Protein AF-A0A520IIW3-F1 (afdb_monomer_lite)

Radius of gyration: 25.94 Å; chains: 1; bounding box: 40×72×70 Å

Structure (mmCIF, N/CA/C/O backbone):
data_AF-A0A520IIW3-F1
#
_entry.id   AF-A0A520IIW3-F1
#
loop_
_atom_site.group_PDB
_atom_site.id
_atom_site.type_symbol
_atom_site.label_atom_id
_atom_site.label_alt_id
_atom_site.label_comp_id
_atom_site.label_asym_id
_atom_site.label_entity_id
_atom_site.label_seq_id
_atom_site.pdbx_PDB_ins_code
_atom_site.Cartn_x
_atom_site.Cartn_y
_atom_site.Cartn_z
_atom_site.occupancy
_atom_site.B_iso_or_equiv
_atom_site.auth_seq_id
_atom_site.auth_comp_id
_atom_site.auth_asym_id
_atom_site.auth_atom_id
_atom_site.pdbx_PDB_model_num
ATOM 1 N N . MET A 1 1 ? 6.367 -58.263 45.055 1.00 52.59 1 MET A N 1
ATOM 2 C CA . MET A 1 1 ? 5.199 -57.737 44.297 1.00 52.59 1 MET A CA 1
ATOM 3 C C . MET A 1 1 ? 4.654 -56.396 44.807 1.00 52.59 1 MET A C 1
ATOM 5 O O . MET A 1 1 ? 4.199 -55.621 43.978 1.00 52.59 1 MET A O 1
ATOM 9 N N . LYS A 1 2 ? 4.696 -56.079 46.115 1.00 54.97 2 LYS A N 1
ATOM 10 C CA . LYS A 1 2 ? 4.216 -54.780 46.643 1.00 54.97 2 LYS A CA 1
ATOM 11 C C . LYS A 1 2 ? 5.052 -53.578 46.153 1.00 54.97 2 LYS A C 1
ATOM 13 O O . LYS A 1 2 ? 4.482 -52.581 45.740 1.00 54.97 2 LYS A O 1
ATOM 18 N N . PHE A 1 3 ? 6.377 -53.733 46.078 1.00 64.31 3 PHE A N 1
ATOM 19 C CA . PHE A 1 3 ? 7.305 -52.690 45.606 1.00 64.31 3 PHE A CA 1
ATOM 20 C C . PHE A 1 3 ? 7.123 -52.317 44.123 1.00 64.31 3 PHE A C 1
ATOM 22 O O . PHE A 1 3 ? 7.085 -51.141 43.787 1.00 64.31 3 PHE A O 1
ATOM 29 N N . ILE A 1 4 ? 6.931 -53.308 43.242 1.00 73.88 4 ILE A N 1
ATOM 30 C CA . ILE A 1 4 ? 6.694 -53.079 41.802 1.00 73.88 4 ILE A CA 1
ATOM 31 C C . ILE A 1 4 ? 5.363 -52.346 41.578 1.00 73.88 4 ILE A C 1
ATOM 33 O O . ILE A 1 4 ? 5.291 -51.450 40.743 1.00 73.88 4 ILE A O 1
ATOM 37 N N . ARG A 1 5 ? 4.324 -52.668 42.366 1.00 72.44 5 ARG A N 1
ATOM 38 C CA . ARG A 1 5 ? 3.040 -51.949 42.329 1.00 72.44 5 ARG A CA 1
ATOM 39 C C . ARG A 1 5 ? 3.190 -50.491 42.771 1.00 72.44 5 ARG A C 1
ATOM 41 O O . ARG A 1 5 ? 2.634 -49.622 42.114 1.00 72.44 5 ARG A O 1
ATOM 48 N N . SER A 1 6 ? 3.974 -50.215 43.816 1.00 75.81 6 SER A N 1
ATOM 49 C CA . SER A 1 6 ? 4.259 -48.838 44.250 1.00 75.81 6 SER A CA 1
ATOM 50 C C . SER A 1 6 ? 5.051 -48.035 43.212 1.00 75.81 6 SER A C 1
ATOM 52 O O . SER A 1 6 ? 4.755 -46.861 43.017 1.00 75.81 6 SER A O 1
ATOM 54 N N . ILE A 1 7 ? 5.998 -48.658 42.501 1.00 80.44 7 ILE A N 1
ATOM 55 C CA . ILE A 1 7 ? 6.756 -48.007 41.416 1.00 80.44 7 ILE A CA 1
ATOM 56 C C . ILE A 1 7 ? 5.839 -47.671 40.233 1.00 80.44 7 ILE A C 1
ATOM 58 O O . ILE A 1 7 ? 5.887 -46.554 39.722 1.00 80.44 7 ILE A O 1
ATOM 62 N N . LEU A 1 8 ? 4.957 -48.597 39.836 1.00 80.00 8 LEU A N 1
ATOM 63 C CA . LEU A 1 8 ? 3.994 -48.356 38.755 1.00 80.00 8 LEU A CA 1
ATOM 64 C C . LEU A 1 8 ? 3.008 -47.228 39.102 1.00 80.00 8 LEU A C 1
ATOM 66 O O . LEU A 1 8 ? 2.663 -46.417 38.247 1.00 80.00 8 LEU A O 1
ATOM 70 N N . MET A 1 9 ? 2.577 -47.161 40.364 1.00 79.56 9 MET A N 1
ATOM 71 C CA . MET A 1 9 ? 1.649 -46.137 40.849 1.00 79.56 9 MET A CA 1
ATOM 72 C C . MET A 1 9 ? 2.313 -44.753 40.919 1.00 79.56 9 MET A C 1
ATOM 74 O O . MET A 1 9 ? 1.695 -43.763 40.542 1.00 79.5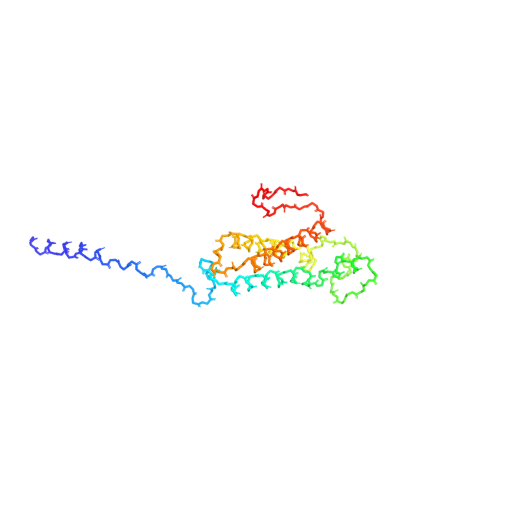6 9 MET A O 1
ATOM 78 N N . MET A 1 10 ? 3.591 -44.688 41.312 1.00 79.56 10 MET A N 1
ATOM 79 C CA . MET A 1 10 ? 4.387 -43.455 41.294 1.00 79.56 10 MET A CA 1
ATOM 80 C C . MET A 1 10 ? 4.627 -42.953 39.860 1.00 79.56 10 MET A C 1
ATOM 82 O O . MET A 1 10 ? 4.463 -41.766 39.588 1.00 79.56 10 MET A O 1
ATOM 86 N N . ALA A 1 11 ? 4.949 -43.854 38.925 1.00 78.44 11 ALA A N 1
ATOM 87 C CA . ALA A 1 11 ? 5.116 -43.518 37.510 1.00 78.44 11 ALA A CA 1
ATOM 88 C C . ALA A 1 11 ? 3.816 -42.986 36.877 1.00 78.44 11 ALA A C 1
ATOM 90 O O . ALA A 1 11 ? 3.853 -42.067 36.061 1.00 78.44 11 ALA A O 1
ATOM 91 N N . LEU A 1 12 ? 2.657 -43.511 37.285 1.00 77.69 12 LEU A N 1
ATOM 92 C CA . LEU A 1 12 ? 1.355 -43.018 36.830 1.00 77.69 12 LEU A CA 1
ATOM 93 C C . LEU A 1 12 ? 1.035 -41.619 37.388 1.00 77.69 12 LEU A C 1
ATOM 95 O O . LEU A 1 12 ? 0.502 -40.782 36.666 1.00 77.69 12 LEU A O 1
ATOM 99 N N . LEU A 1 13 ? 1.416 -41.339 38.638 1.00 76.19 13 LEU A N 1
ATOM 100 C CA . LEU A 1 13 ? 1.236 -40.025 39.271 1.00 76.19 13 LEU A CA 1
ATOM 101 C C . LEU A 1 13 ? 2.136 -38.939 38.654 1.00 76.19 13 LEU A C 1
ATOM 103 O O . LEU A 1 13 ? 1.720 -37.788 38.557 1.00 76.19 13 LEU A O 1
ATOM 107 N N . LEU A 1 14 ? 3.326 -39.303 38.164 1.00 73.69 14 LEU A N 1
ATOM 108 C CA . LEU A 1 14 ? 4.242 -38.391 37.461 1.00 73.69 14 LEU A CA 1
ATOM 109 C C . LEU A 1 14 ? 3.683 -37.881 36.118 1.00 73.69 14 LEU A C 1
ATOM 111 O O . LEU A 1 14 ? 4.026 -36.779 35.700 1.00 73.69 14 LEU A O 1
ATOM 115 N N . ASN A 1 15 ? 2.779 -38.627 35.472 1.00 68.81 15 ASN A N 1
ATOM 116 C CA . ASN A 1 15 ? 2.131 -38.200 34.223 1.00 68.81 15 ASN A CA 1
ATOM 117 C C . ASN A 1 15 ? 1.043 -37.128 34.435 1.00 68.81 15 ASN A C 1
ATOM 119 O O . ASN A 1 15 ? 0.633 -36.476 33.478 1.00 68.81 15 ASN A O 1
ATOM 123 N N . LEU A 1 16 ? 0.580 -36.922 35.673 1.00 68.06 16 LEU A N 1
ATOM 124 C CA . LEU A 1 16 ? -0.440 -35.916 36.003 1.00 68.06 16 LEU A CA 1
ATOM 125 C C . LEU A 1 16 ? 0.158 -34.531 36.302 1.00 68.06 16 LEU A C 1
ATOM 127 O O . LEU A 1 16 ? -0.587 -33.560 36.394 1.00 68.06 16 LEU A O 1
ATOM 131 N N . VAL A 1 17 ? 1.488 -34.423 36.416 1.00 69.25 17 VAL A N 1
ATOM 132 C CA . VAL A 1 17 ? 2.216 -33.159 36.654 1.00 69.25 17 VAL A CA 1
ATOM 133 C C . VAL A 1 17 ? 2.825 -32.615 35.353 1.00 69.25 17 VAL A C 1
ATOM 135 O O . VAL A 1 17 ? 3.802 -31.872 35.369 1.00 69.25 17 VAL A O 1
ATOM 138 N N . ALA A 1 18 ? 2.273 -32.988 34.194 1.00 68.44 18 ALA A N 1
ATOM 139 C CA . ALA A 1 18 ? 2.682 -32.405 32.923 1.00 68.44 18 ALA A CA 1
ATOM 140 C C . ALA A 1 18 ? 2.407 -30.889 32.949 1.00 68.44 18 ALA A C 1
ATOM 142 O O . ALA A 1 18 ? 1.254 -30.456 32.924 1.00 68.44 18 ALA A O 1
ATOM 143 N N . CYS A 1 19 ? 3.474 -30.087 33.045 1.00 68.06 19 CYS A N 1
ATOM 144 C CA . CYS A 1 19 ? 3.417 -28.629 33.006 1.00 68.06 19 CYS A CA 1
ATOM 145 C C . CYS A 1 19 ? 2.665 -28.168 31.753 1.00 68.06 19 CYS A C 1
ATOM 147 O O . CYS A 1 19 ? 3.151 -28.325 30.634 1.00 68.06 19 CYS A O 1
ATOM 149 N N . LYS A 1 20 ? 1.480 -27.586 31.947 1.00 61.72 20 LYS A N 1
ATOM 150 C CA . LYS A 1 20 ? 0.618 -27.106 30.860 1.00 61.72 20 LYS A CA 1
ATOM 151 C C . LYS A 1 20 ? 1.044 -25.737 30.303 1.00 61.72 20 LYS A C 1
ATOM 153 O O . LYS A 1 20 ? 0.637 -25.391 29.202 1.00 61.72 20 LYS A O 1
ATOM 158 N N . ASP A 1 21 ? 1.897 -25.005 31.023 1.00 58.19 21 ASP A N 1
ATOM 159 C CA . ASP A 1 21 ? 2.115 -23.563 30.808 1.00 58.19 21 ASP A CA 1
ATOM 160 C C . ASP A 1 21 ? 3.414 -23.178 30.074 1.00 58.19 21 ASP A C 1
ATOM 162 O O . ASP A 1 21 ? 3.771 -22.007 30.042 1.00 58.19 21 ASP A O 1
ATOM 166 N N . SER A 1 22 ? 4.139 -24.115 29.451 1.00 59.00 22 SER A N 1
ATOM 167 C CA . SER A 1 22 ? 5.465 -23.804 28.872 1.00 59.00 22 SER A CA 1
ATOM 168 C C . SER A 1 22 ? 5.540 -23.768 27.341 1.00 59.00 22 SER A C 1
ATOM 170 O O . SER A 1 22 ? 6.629 -23.556 26.809 1.00 59.00 22 SER A O 1
ATOM 172 N N . LEU A 1 23 ? 4.441 -23.990 26.610 1.00 61.34 23 LEU A N 1
ATOM 173 C CA . LEU A 1 23 ? 4.500 -24.068 25.139 1.00 61.34 23 LEU A CA 1
ATOM 174 C C . LEU A 1 23 ? 4.081 -22.779 24.417 1.00 61.34 23 LEU A C 1
ATOM 176 O O . LEU A 1 23 ? 4.319 -22.648 23.218 1.00 61.34 23 LEU A O 1
ATOM 180 N N . THR A 1 24 ? 3.509 -21.809 25.130 1.00 64.38 24 THR A N 1
ATOM 181 C CA . THR A 1 24 ? 3.105 -20.524 24.548 1.00 64.38 24 THR A CA 1
ATOM 182 C C . THR A 1 24 ? 4.139 -19.463 24.903 1.00 64.38 24 THR A C 1
ATOM 184 O O . THR A 1 24 ? 3.969 -18.703 25.852 1.00 64.38 24 THR A O 1
ATOM 187 N N . ILE A 1 25 ? 5.242 -19.424 24.153 1.00 68.38 25 ILE A N 1
ATOM 188 C CA . ILE A 1 25 ? 6.204 -18.322 24.251 1.00 68.38 25 ILE A CA 1
ATOM 189 C C . ILE A 1 25 ? 5.575 -17.118 23.550 1.00 68.38 25 ILE A C 1
ATOM 191 O O . ILE A 1 25 ? 5.480 -17.091 22.322 1.00 68.38 25 ILE A O 1
ATOM 195 N N . GLN A 1 26 ? 5.119 -16.137 24.328 1.00 65.94 26 GLN A N 1
ATOM 196 C CA . GLN A 1 26 ? 4.757 -14.838 23.773 1.00 65.94 26 GLN A CA 1
ATOM 197 C C . GLN A 1 26 ? 6.051 -14.132 23.345 1.00 65.94 26 GLN A C 1
ATOM 199 O O . GLN A 1 26 ? 6.989 -14.063 24.137 1.00 65.94 26 GLN A O 1
ATOM 204 N N . PRO A 1 27 ? 6.165 -13.663 22.096 1.00 65.00 27 PRO A N 1
ATOM 205 C CA . PRO A 1 27 ? 7.371 -12.987 21.646 1.00 65.00 27 PRO A CA 1
ATOM 206 C C . PRO A 1 27 ? 7.508 -11.627 22.340 1.00 65.00 27 PRO A C 1
ATOM 208 O O . PRO A 1 27 ? 6.707 -10.730 22.097 1.00 65.00 27 PRO A O 1
ATOM 211 N N . ASP A 1 28 ? 8.568 -11.447 23.131 1.00 63.56 28 ASP A N 1
ATOM 212 C CA . ASP A 1 28 ? 8.803 -10.216 23.910 1.00 63.56 28 ASP A CA 1
ATOM 213 C C . ASP A 1 28 ? 8.923 -8.945 23.043 1.00 63.56 28 ASP A C 1
ATOM 215 O O . ASP A 1 28 ? 8.657 -7.840 23.505 1.00 63.56 28 ASP A O 1
ATOM 219 N N . ASN A 1 29 ? 9.301 -9.102 21.768 1.00 64.69 29 ASN A N 1
ATOM 220 C CA . ASN A 1 29 ? 9.628 -8.004 20.851 1.00 64.69 29 ASN A CA 1
ATOM 221 C C . ASN A 1 29 ? 8.754 -7.963 19.585 1.00 64.69 29 ASN A C 1
ATOM 223 O O . ASN A 1 29 ? 9.184 -7.431 18.559 1.00 64.69 29 ASN A O 1
ATOM 227 N N . ARG A 1 30 ? 7.554 -8.557 19.594 1.00 62.28 30 ARG A N 1
ATOM 228 C CA . ARG A 1 30 ? 6.638 -8.481 18.442 1.00 62.28 30 ARG A CA 1
ATOM 229 C C . ARG A 1 30 ? 5.234 -8.113 18.886 1.00 62.28 30 ARG A C 1
ATOM 231 O O . ARG A 1 30 ? 4.736 -8.620 19.883 1.00 62.28 30 ARG A O 1
ATOM 238 N N . THR A 1 31 ? 4.582 -7.260 18.107 1.00 66.25 31 THR A N 1
ATOM 239 C CA . THR A 1 31 ? 3.151 -7.014 18.254 1.00 66.25 31 THR A CA 1
ATOM 240 C C . THR A 1 31 ? 2.393 -8.276 17.856 1.00 66.25 31 THR A C 1
ATOM 242 O O . THR A 1 31 ? 2.533 -8.788 16.745 1.00 66.25 31 THR A O 1
ATOM 245 N N . VAL A 1 32 ? 1.610 -8.811 18.788 1.00 73.50 32 VAL A N 1
ATOM 246 C CA . VAL A 1 32 ? 0.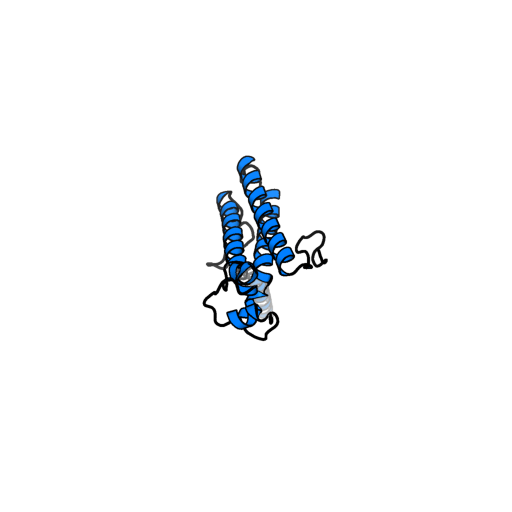666 -9.894 18.509 1.00 73.50 32 VAL A CA 1
ATOM 247 C C . VAL A 1 32 ? -0.609 -9.243 17.990 1.00 73.50 32 VAL A C 1
ATOM 249 O O . VAL A 1 32 ? -1.077 -8.279 18.585 1.00 73.50 32 VAL A O 1
ATOM 252 N N . ALA A 1 33 ? -1.143 -9.721 16.864 1.00 72.56 33 ALA A N 1
ATOM 253 C CA . ALA A 1 33 ? -2.336 -9.127 16.254 1.00 72.56 33 ALA A CA 1
ATOM 254 C C . ALA A 1 33 ? -3.561 -9.213 17.180 1.00 72.56 33 ALA A C 1
ATOM 256 O O . ALA A 1 33 ? -4.403 -8.314 17.203 1.00 72.56 33 ALA A O 1
ATOM 257 N N . ASP A 1 34 ? -3.639 -10.290 17.958 1.00 78.12 34 ASP A N 1
ATOM 258 C CA . ASP A 1 34 ? -4.765 -10.563 18.834 1.00 78.12 34 ASP A CA 1
ATOM 259 C C . ASP A 1 34 ? -4.783 -9.588 20.018 1.00 78.12 34 ASP A C 1
ATOM 261 O O . ASP A 1 34 ? -3.800 -9.439 20.743 1.00 78.12 34 ASP A O 1
ATOM 265 N N . GLY A 1 35 ? -5.896 -8.872 20.179 1.00 81.38 35 GLY A N 1
ATOM 266 C CA . GLY A 1 35 ? -6.052 -7.850 21.217 1.00 81.38 35 GLY A CA 1
ATOM 267 C C . GLY A 1 35 ? -5.222 -6.573 21.021 1.00 81.38 35 GLY A C 1
ATOM 268 O O . GLY A 1 35 ? -5.231 -5.723 21.908 1.00 81.38 35 GLY A O 1
ATOM 269 N N . TYR A 1 36 ? -4.529 -6.390 19.887 1.00 88.25 36 TYR A N 1
ATOM 270 C CA . TYR A 1 36 ? -3.714 -5.189 19.669 1.00 88.25 36 TYR A CA 1
ATOM 271 C C . TYR A 1 36 ? -4.558 -3.910 19.654 1.00 88.25 36 TYR A C 1
ATOM 273 O O . TYR A 1 36 ? -4.222 -2.951 20.339 1.00 88.25 36 TYR A O 1
ATOM 281 N N . TYR A 1 37 ? -5.664 -3.889 18.908 1.00 92.62 37 TYR A N 1
ATOM 282 C CA . TYR A 1 37 ? -6.507 -2.704 18.711 1.00 92.62 37 TYR A CA 1
ATOM 283 C C . TYR A 1 37 ? -7.512 -2.480 19.854 1.00 92.62 37 TYR A C 1
ATOM 285 O O . TYR A 1 37 ? -8.724 -2.488 19.657 1.00 92.62 37 TYR A O 1
ATOM 293 N N . ASP A 1 38 ? -6.999 -2.283 21.066 1.00 92.75 38 ASP A N 1
ATOM 294 C CA . ASP A 1 38 ? -7.790 -2.101 22.295 1.00 92.75 38 ASP A CA 1
ATOM 295 C C . ASP A 1 38 ? -8.102 -0.632 22.646 1.00 92.75 38 ASP A C 1
ATOM 297 O O . ASP A 1 38 ? -8.801 -0.351 23.619 1.00 92.75 38 ASP A O 1
ATOM 301 N N . SER A 1 39 ? -7.582 0.320 21.871 1.00 95.62 39 SER A N 1
ATOM 302 C CA . SER A 1 39 ? -7.690 1.755 22.138 1.00 95.62 39 SER A CA 1
ATOM 303 C C . SER A 1 39 ? -7.692 2.566 20.843 1.00 95.62 39 SER A C 1
ATOM 305 O O . SER A 1 39 ? -7.091 2.166 19.843 1.00 95.62 39 SER A O 1
ATOM 307 N N . ALA A 1 40 ? -8.324 3.746 20.869 1.00 96.62 40 ALA A N 1
ATOM 308 C CA . ALA A 1 40 ? -8.350 4.657 19.721 1.00 96.62 40 ALA A CA 1
ATOM 309 C C . ALA A 1 40 ? -6.942 4.988 19.202 1.00 96.62 40 ALA A C 1
ATOM 311 O O . ALA A 1 40 ? -6.724 5.001 17.996 1.00 96.62 40 ALA A O 1
ATOM 312 N N . GLN A 1 41 ? -5.981 5.191 20.108 1.00 96.75 41 GLN A N 1
ATOM 313 C CA . GLN A 1 41 ? -4.599 5.518 19.758 1.00 96.75 41 GLN A CA 1
ATOM 314 C C . GLN A 1 41 ? -3.910 4.389 18.977 1.00 96.75 41 GLN A C 1
ATOM 316 O O . GLN A 1 41 ? -3.171 4.655 18.036 1.00 96.75 41 GLN A O 1
ATOM 321 N N . LYS A 1 42 ? -4.150 3.120 19.328 1.00 95.62 42 LYS A N 1
ATOM 322 C CA . LYS A 1 42 ? -3.570 1.988 18.585 1.00 95.62 42 LYS A CA 1
ATOM 323 C C . LYS A 1 42 ? -4.231 1.790 17.220 1.00 95.62 42 LYS A C 1
ATOM 325 O O . LYS A 1 42 ? -3.571 1.375 16.272 1.00 95.62 42 LYS A O 1
ATOM 330 N N . ILE A 1 43 ? -5.516 2.124 17.095 1.00 96.62 43 ILE A N 1
ATOM 331 C CA . ILE A 1 43 ? -6.204 2.156 15.795 1.00 96.62 43 ILE A CA 1
ATOM 332 C C . ILE A 1 43 ? -5.615 3.267 14.917 1.00 96.62 43 ILE A C 1
ATOM 334 O O . ILE A 1 43 ? -5.257 3.008 13.770 1.00 96.62 43 ILE A O 1
ATOM 338 N N . GLU A 1 44 ? -5.417 4.463 15.473 1.00 97.56 44 GLU A N 1
ATOM 339 C CA . GLU A 1 44 ? -4.741 5.580 14.802 1.00 97.56 44 GLU A CA 1
ATOM 340 C C . GLU A 1 44 ? -3.316 5.207 14.358 1.00 97.56 44 GLU A C 1
ATOM 342 O O . GLU A 1 44 ? -2.930 5.481 13.224 1.00 97.56 44 GLU A O 1
ATOM 347 N N . GLN A 1 45 ? -2.547 4.500 15.194 1.00 96.88 45 GLN A N 1
ATOM 348 C CA . GLN A 1 45 ? -1.231 3.974 14.809 1.00 96.88 45 GLN A CA 1
ATOM 349 C C . GLN A 1 45 ? -1.300 3.039 13.597 1.00 96.88 45 GLN A C 1
ATOM 351 O O . GLN A 1 45 ? -0.416 3.089 12.742 1.00 96.88 45 GLN A O 1
ATOM 356 N N . GLY A 1 46 ? -2.352 2.225 13.485 1.00 95.94 46 GLY A N 1
ATOM 357 C CA . GLY A 1 46 ? -2.586 1.409 12.297 1.00 95.94 46 GLY A CA 1
ATOM 358 C C . GLY A 1 46 ? -2.844 2.259 11.048 1.00 95.94 46 GLY A C 1
ATOM 359 O O . GLY A 1 46 ? -2.258 1.991 10.001 1.00 95.94 46 GLY A O 1
ATOM 360 N N . VAL A 1 47 ? -3.638 3.331 11.161 1.00 98.00 47 VAL A N 1
ATOM 361 C CA . VAL A 1 47 ? -3.861 4.286 10.056 1.00 98.00 47 VAL A CA 1
ATOM 362 C C . VAL A 1 47 ? -2.552 4.960 9.632 1.00 98.00 47 VAL A C 1
ATOM 364 O O . VAL A 1 47 ? -2.260 5.072 8.438 1.00 98.00 47 VAL A O 1
ATOM 367 N N . ILE A 1 48 ? -1.720 5.368 10.594 1.00 98.25 48 ILE A N 1
ATOM 368 C CA . ILE A 1 48 ? -0.381 5.913 10.327 1.00 98.25 48 ILE A CA 1
ATOM 369 C C . ILE A 1 48 ? 0.490 4.871 9.610 1.00 98.25 48 ILE A C 1
ATOM 371 O O . ILE A 1 48 ? 1.168 5.213 8.641 1.00 98.25 48 ILE A O 1
ATOM 375 N N . GLY A 1 49 ? 0.440 3.606 10.036 1.00 97.38 49 GLY A N 1
ATOM 376 C CA . GLY A 1 49 ? 1.116 2.487 9.374 1.00 97.38 49 GLY A CA 1
ATOM 377 C C . GLY A 1 49 ? 0.728 2.360 7.900 1.00 97.38 49 GLY A C 1
ATOM 378 O O . GLY A 1 49 ? 1.603 2.375 7.035 1.00 97.38 49 GLY A O 1
ATOM 379 N N . GLY A 1 50 ? -0.572 2.384 7.596 1.00 98.06 50 GLY A N 1
ATOM 380 C CA . GLY A 1 50 ? -1.062 2.351 6.214 1.00 98.06 50 GLY A CA 1
ATOM 381 C C . GLY A 1 50 ? -0.573 3.534 5.363 1.00 98.06 50 GLY A C 1
ATOM 382 O O . GLY A 1 50 ? -0.223 3.364 4.195 1.00 98.06 50 GLY A O 1
ATOM 383 N N . ASN A 1 51 ? -0.456 4.732 5.946 1.00 98.25 51 ASN A N 1
ATOM 384 C CA . ASN A 1 51 ? 0.137 5.892 5.267 1.00 98.25 51 ASN A CA 1
ATOM 385 C C . ASN A 1 51 ? 1.644 5.726 5.011 1.00 98.25 51 ASN A C 1
ATOM 387 O O . ASN A 1 51 ? 2.155 6.147 3.969 1.00 98.25 51 ASN A O 1
ATOM 391 N N . VAL A 1 52 ? 2.375 5.122 5.952 1.00 98.31 52 VAL A N 1
ATOM 392 C CA . VAL A 1 52 ? 3.798 4.794 5.774 1.00 98.31 52 VAL A CA 1
ATOM 393 C C . VAL A 1 52 ? 3.977 3.801 4.629 1.00 98.31 52 VAL A C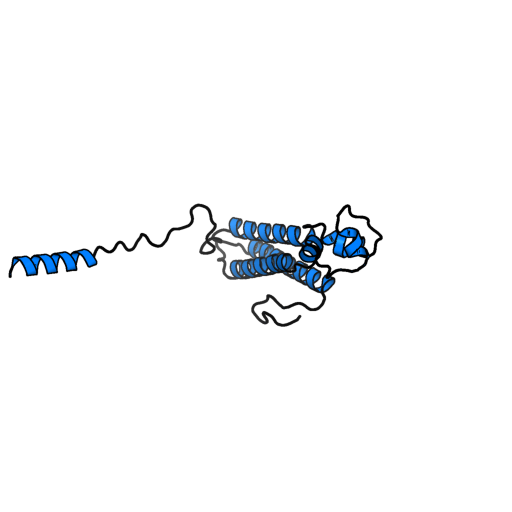 1
ATOM 395 O O . VAL A 1 52 ? 4.870 3.997 3.800 1.00 98.31 52 VAL A O 1
ATOM 398 N N . ASP A 1 53 ? 3.106 2.801 4.536 1.00 98.12 53 ASP A N 1
ATOM 399 C CA . ASP A 1 53 ? 3.125 1.833 3.445 1.00 98.12 53 ASP A CA 1
ATOM 400 C C . ASP A 1 53 ? 2.742 2.449 2.102 1.00 98.12 53 ASP A C 1
ATOM 402 O O . ASP A 1 53 ? 3.402 2.175 1.100 1.00 98.12 53 ASP A O 1
ATOM 406 N N . LEU A 1 54 ? 1.786 3.381 2.072 1.00 98.12 54 LEU A N 1
ATOM 407 C CA . LEU A 1 54 ? 1.482 4.120 0.847 1.00 98.12 54 LEU A CA 1
ATOM 408 C C . LEU A 1 54 ? 2.682 4.954 0.390 1.00 98.12 54 LEU A C 1
ATOM 410 O O . LEU A 1 54 ? 3.035 4.954 -0.792 1.00 98.12 54 LEU A O 1
ATOM 414 N N . ARG A 1 55 ? 3.361 5.625 1.325 1.00 97.56 55 ARG A N 1
ATOM 415 C CA . ARG A 1 55 ? 4.594 6.359 1.020 1.00 97.56 55 ARG A CA 1
ATOM 416 C C . ARG A 1 55 ? 5.670 5.426 0.465 1.00 97.56 55 ARG A C 1
ATOM 418 O O . ARG A 1 55 ? 6.347 5.799 -0.490 1.00 97.56 55 ARG A O 1
ATOM 425 N N . ARG A 1 56 ? 5.831 4.230 1.040 1.00 96.69 56 ARG A N 1
ATOM 426 C CA . ARG A 1 56 ? 6.759 3.201 0.548 1.00 96.69 56 ARG A CA 1
ATOM 427 C C . ARG A 1 56 ? 6.400 2.784 -0.880 1.00 96.69 56 ARG A C 1
ATOM 429 O O . ARG A 1 56 ? 7.261 2.861 -1.748 1.00 96.69 56 ARG A O 1
ATOM 436 N N . ALA A 1 57 ? 5.139 2.451 -1.148 1.00 96.38 57 ALA A N 1
ATOM 437 C CA . ALA A 1 57 ? 4.674 2.048 -2.476 1.00 96.38 57 ALA A CA 1
ATOM 438 C C . ALA A 1 57 ? 4.918 3.115 -3.556 1.00 96.38 57 ALA A C 1
ATOM 440 O O . ALA A 1 57 ? 5.288 2.790 -4.683 1.00 96.38 57 ALA A O 1
ATOM 441 N N . LEU A 1 58 ? 4.757 4.394 -3.207 1.00 95.50 58 LEU A N 1
ATOM 442 C CA . LEU A 1 58 ? 4.940 5.500 -4.146 1.00 95.50 58 LEU A CA 1
ATOM 443 C C . LEU A 1 58 ? 6.402 5.918 -4.322 1.00 95.50 58 LEU A C 1
ATOM 445 O O . LEU A 1 58 ? 6.793 6.306 -5.418 1.00 95.50 58 LEU A O 1
ATOM 449 N N . LEU A 1 59 ? 7.210 5.912 -3.262 1.00 94.69 59 LEU A N 1
ATOM 450 C CA . LEU A 1 59 ? 8.515 6.586 -3.282 1.00 94.69 59 LEU A CA 1
ATOM 451 C C . LEU A 1 59 ? 9.710 5.636 -3.296 1.00 94.69 59 LEU A C 1
ATOM 453 O O . LEU A 1 59 ? 10.805 6.056 -3.678 1.00 94.69 59 LEU A O 1
ATOM 457 N N . SER A 1 60 ? 9.538 4.375 -2.892 1.00 94.31 60 SER A N 1
ATOM 458 C CA . SER A 1 60 ? 10.630 3.404 -2.949 1.00 94.31 60 SER A CA 1
ATOM 459 C C . SER A 1 60 ? 11.140 3.264 -4.377 1.00 94.31 60 SER A C 1
ATOM 461 O O . SER A 1 60 ? 10.365 3.192 -5.325 1.00 94.31 60 SER A O 1
ATOM 463 N N . ASN A 1 61 ? 12.465 3.239 -4.528 1.00 94.25 61 ASN A N 1
ATOM 464 C CA . ASN A 1 61 ? 13.118 3.079 -5.825 1.00 94.25 61 ASN A CA 1
ATOM 465 C C . ASN A 1 61 ? 12.676 4.123 -6.879 1.00 94.25 61 ASN A C 1
ATOM 467 O O . ASN A 1 61 ? 12.558 3.815 -8.062 1.00 94.25 61 ASN A O 1
ATOM 471 N N . HIS A 1 62 ? 12.395 5.358 -6.442 1.00 94.19 62 HIS A N 1
ATOM 472 C CA . HIS A 1 62 ? 11.932 6.461 -7.298 1.00 94.19 62 HIS A CA 1
ATOM 473 C C . HIS A 1 62 ? 10.628 6.164 -8.063 1.00 94.19 62 HIS A C 1
ATOM 475 O O . HIS A 1 62 ? 10.347 6.816 -9.069 1.00 94.19 62 HIS A O 1
ATOM 481 N N . ALA A 1 63 ? 9.831 5.203 -7.587 1.00 93.94 63 ALA A N 1
ATOM 482 C CA . ALA A 1 63 ? 8.681 4.630 -8.280 1.00 93.94 63 ALA A CA 1
ATOM 483 C C . ALA A 1 63 ? 7.744 5.669 -8.915 1.00 93.94 63 ALA A C 1
ATOM 485 O O . ALA A 1 63 ? 7.525 5.631 -10.121 1.00 93.94 63 ALA A O 1
ATOM 486 N N . ILE A 1 64 ? 7.261 6.654 -8.155 1.00 92.88 64 ILE A N 1
ATOM 487 C CA . ILE A 1 64 ? 6.326 7.667 -8.669 1.00 92.88 64 ILE A CA 1
ATOM 488 C C . ILE A 1 64 ? 6.904 8.483 -9.833 1.00 92.88 64 ILE A C 1
ATOM 490 O O . ILE A 1 64 ? 6.186 8.791 -10.781 1.00 92.88 64 ILE A O 1
ATOM 494 N N . LEU A 1 65 ? 8.204 8.796 -9.793 1.00 93.94 65 LEU A N 1
ATOM 495 C CA . LEU A 1 65 ? 8.875 9.521 -10.871 1.00 93.94 65 LEU A CA 1
ATOM 496 C C . LEU A 1 65 ? 9.076 8.608 -12.079 1.00 93.94 65 LEU A C 1
ATOM 498 O O . LEU A 1 65 ? 8.857 9.038 -13.208 1.00 93.94 65 LEU A O 1
ATOM 502 N N . MET A 1 66 ? 9.444 7.349 -11.830 1.00 93.31 66 MET A N 1
ATOM 503 C CA . MET A 1 66 ? 9.662 6.329 -12.855 1.00 93.31 66 MET A CA 1
ATOM 504 C C . MET A 1 66 ? 8.383 5.984 -13.611 1.00 93.31 66 MET A C 1
ATOM 506 O O . MET A 1 66 ? 8.419 5.895 -14.831 1.00 93.31 66 MET A O 1
ATOM 510 N N . TYR A 1 67 ? 7.246 5.846 -12.931 1.00 89.75 67 TYR A N 1
ATOM 511 C CA . TYR A 1 67 ? 5.963 5.598 -13.594 1.00 89.75 67 TYR A CA 1
ATOM 512 C C . TYR A 1 67 ? 5.412 6.845 -14.290 1.00 89.75 67 TYR A C 1
ATOM 514 O O . TYR A 1 67 ? 4.744 6.713 -15.314 1.00 89.75 67 TYR A O 1
ATOM 522 N N . GLY A 1 68 ? 5.651 8.028 -13.713 1.00 88.06 68 GLY A N 1
ATOM 523 C CA . GLY A 1 68 ? 5.021 9.279 -14.130 1.00 88.06 68 GLY A CA 1
ATOM 524 C C . GLY A 1 68 ? 5.722 9.988 -15.287 1.00 88.06 68 GLY A C 1
ATOM 525 O O . GLY A 1 68 ? 5.111 10.193 -16.326 1.00 88.06 68 GLY A O 1
ATOM 526 N N . GLU A 1 69 ? 6.992 10.356 -15.106 1.00 91.19 69 GLU A N 1
ATOM 527 C CA . GLU A 1 69 ? 7.677 11.339 -15.970 1.00 91.19 69 GLU A CA 1
ATOM 528 C C . GLU A 1 69 ? 9.000 10.803 -16.530 1.00 91.19 69 GLU A C 1
ATOM 530 O O . GLU A 1 69 ? 9.329 10.973 -17.701 1.00 91.19 69 GLU A O 1
ATOM 535 N N . ALA A 1 70 ? 9.783 10.087 -15.721 1.00 93.00 70 ALA A N 1
ATOM 536 C CA . ALA A 1 70 ? 11.080 9.570 -16.158 1.00 93.00 70 ALA A CA 1
ATOM 537 C C . ALA A 1 70 ? 10.966 8.534 -17.289 1.00 93.00 70 ALA A C 1
ATOM 539 O O . ALA A 1 70 ? 11.878 8.391 -18.109 1.00 93.00 70 ALA A O 1
ATOM 540 N N . ARG A 1 71 ? 9.824 7.844 -17.373 1.00 90.94 71 ARG A N 1
ATOM 541 C CA . ARG A 1 71 ? 9.529 6.886 -18.440 1.00 90.94 71 ARG A CA 1
ATOM 542 C C . ARG A 1 71 ? 9.303 7.538 -19.802 1.00 90.94 71 ARG A C 1
ATOM 544 O O . ARG A 1 71 ? 9.646 6.904 -20.797 1.00 90.94 71 ARG A O 1
ATOM 551 N N . THR A 1 72 ? 8.758 8.754 -19.876 1.00 90.50 72 THR A N 1
ATOM 552 C CA . THR A 1 72 ? 8.608 9.469 -21.161 1.00 90.50 72 THR A CA 1
ATOM 553 C C . THR A 1 72 ? 9.944 10.030 -21.648 1.00 90.50 72 THR A C 1
ATOM 555 O O . THR A 1 72 ? 10.137 10.203 -22.848 1.00 90.50 72 THR A O 1
ATOM 558 N N . GLY A 1 73 ? 10.891 10.233 -20.727 1.00 86.19 73 GLY A N 1
ATOM 559 C CA . GLY A 1 73 ? 12.220 10.779 -20.999 1.00 86.19 73 GLY A CA 1
ATOM 560 C C . GLY A 1 73 ? 12.334 12.285 -20.755 1.00 86.19 73 GLY A C 1
ATOM 561 O O . GLY A 1 73 ? 13.434 12.823 -20.882 1.00 86.19 73 GLY A O 1
ATOM 562 N N . ASP A 1 74 ? 11.244 12.948 -20.356 1.00 88.44 74 ASP A N 1
ATOM 563 C CA . ASP A 1 74 ? 11.214 14.395 -20.098 1.00 88.44 74 ASP A CA 1
ATOM 564 C C . ASP A 1 74 ? 11.896 14.766 -18.772 1.00 88.44 74 ASP A C 1
ATOM 566 O O . ASP A 1 74 ? 12.487 15.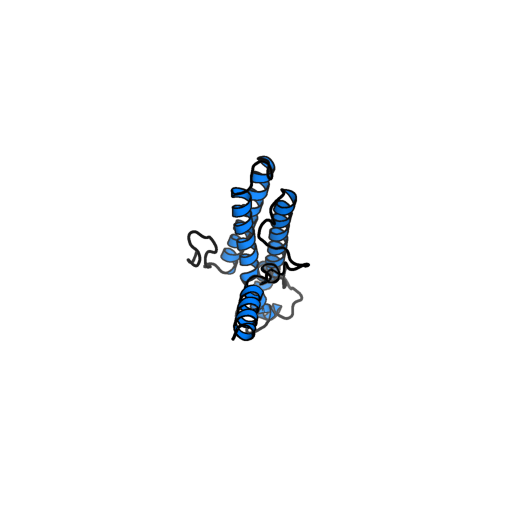840 -18.637 1.00 88.44 74 ASP A O 1
ATOM 570 N N . LEU A 1 75 ? 11.880 13.845 -17.802 1.00 92.69 75 LEU A N 1
ATOM 571 C CA . LEU A 1 75 ? 12.575 13.979 -16.525 1.00 92.69 75 LEU A CA 1
ATOM 572 C C . LEU A 1 75 ? 13.754 13.006 -16.440 1.00 92.69 75 LEU A C 1
ATOM 574 O O . LEU A 1 75 ? 13.592 11.790 -16.541 1.00 92.69 75 LEU A O 1
ATOM 578 N N . LYS A 1 76 ? 14.951 13.530 -16.161 1.00 92.31 76 LYS A N 1
ATOM 579 C CA . LYS A 1 76 ? 16.113 12.703 -15.816 1.00 92.31 76 LYS A CA 1
ATOM 580 C C . LYS A 1 76 ? 16.157 12.474 -14.311 1.00 92.31 76 LYS A C 1
ATOM 582 O O . LYS A 1 76 ? 16.332 13.420 -13.548 1.00 92.31 76 LYS A O 1
ATOM 587 N N . VAL A 1 77 ? 16.042 11.215 -13.906 1.00 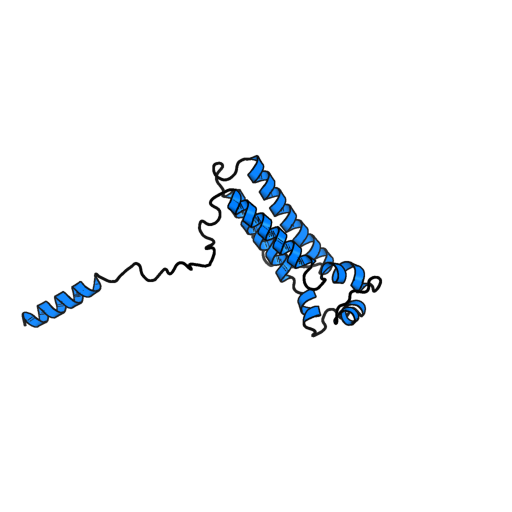93.06 77 VAL A N 1
ATOM 588 C CA . VAL A 1 77 ? 16.277 10.778 -12.527 1.00 93.06 77 VAL A CA 1
ATOM 589 C C . VAL A 1 77 ? 17.635 10.091 -12.469 1.00 93.06 77 VAL A C 1
ATOM 591 O O . VAL A 1 77 ? 17.963 9.271 -13.328 1.00 93.06 77 VAL A O 1
ATOM 594 N N . GLU A 1 78 ? 18.442 10.440 -11.471 1.00 93.62 78 GLU A N 1
ATOM 595 C CA . GLU A 1 78 ? 19.740 9.812 -11.233 1.00 93.62 78 GLU A CA 1
ATOM 596 C C . GLU A 1 78 ? 19.541 8.408 -10.646 1.00 93.62 78 GLU A C 1
ATOM 598 O O . GLU A 1 78 ? 19.515 8.209 -9.435 1.00 93.62 78 GLU A O 1
ATOM 603 N N . ALA A 1 79 ? 19.341 7.431 -11.529 1.00 92.88 79 ALA A N 1
ATOM 604 C CA . ALA A 1 79 ? 19.194 6.024 -11.187 1.00 92.88 79 ALA A CA 1
ATOM 605 C C . ALA A 1 79 ? 19.822 5.147 -12.278 1.00 92.88 79 ALA A C 1
ATOM 607 O O . ALA A 1 79 ? 19.631 5.387 -13.471 1.00 92.88 79 ALA A O 1
ATOM 608 N N . GLU A 1 80 ? 20.534 4.090 -11.882 1.00 92.81 80 GLU A N 1
ATOM 609 C CA . GLU A 1 80 ? 21.267 3.211 -12.812 1.00 92.81 80 GLU A CA 1
ATOM 610 C C . GLU A 1 80 ? 20.379 2.499 -13.849 1.00 92.81 80 GLU A C 1
ATOM 612 O O . GLU A 1 80 ? 20.856 2.062 -14.892 1.00 92.81 80 GLU A O 1
ATOM 617 N N . PHE A 1 81 ? 19.080 2.385 -13.573 1.00 94.06 81 PHE A N 1
ATOM 618 C CA . PHE A 1 81 ? 18.098 1.710 -14.419 1.00 94.06 81 PHE A CA 1
ATOM 619 C C . PHE A 1 81 ? 17.232 2.682 -15.239 1.00 94.06 81 PHE A C 1
ATOM 621 O O . PHE A 1 81 ? 16.345 2.237 -15.970 1.00 94.06 81 PHE A O 1
ATOM 628 N N . GLN A 1 82 ? 17.478 3.996 -15.149 1.00 94.06 82 GLN A N 1
ATOM 629 C CA . GLN A 1 82 ? 16.723 5.028 -15.874 1.00 94.06 82 GLN A CA 1
ATOM 630 C C . GLN A 1 82 ? 16.689 4.751 -17.383 1.00 94.06 82 GLN A C 1
ATOM 632 O O . GLN A 1 82 ? 15.628 4.800 -17.998 1.00 94.06 82 GLN A O 1
ATOM 637 N N . SER A 1 83 ? 17.837 4.426 -17.986 1.00 94.12 83 SER A N 1
ATOM 638 C CA . SER A 1 83 ? 17.938 4.163 -19.429 1.00 94.12 83 SER A CA 1
ATOM 639 C C . SER A 1 83 ? 17.079 2.973 -19.862 1.00 94.12 83 SER A C 1
ATOM 641 O O . SER A 1 83 ? 16.432 3.038 -20.905 1.00 94.12 83 SER A O 1
ATOM 643 N N . THR A 1 84 ? 17.014 1.923 -19.040 1.00 95.06 84 THR A N 1
ATOM 644 C CA . THR A 1 84 ? 16.155 0.752 -19.255 1.00 95.06 84 THR A CA 1
ATOM 645 C C . THR A 1 84 ? 14.673 1.140 -19.256 1.00 95.06 84 THR A C 1
ATOM 647 O O . THR A 1 84 ? 13.919 0.704 -20.129 1.00 95.06 84 THR A O 1
ATOM 650 N N . VAL A 1 85 ? 14.259 1.997 -18.314 1.00 94.50 85 VAL A N 1
ATOM 651 C CA . VAL A 1 85 ? 12.872 2.476 -18.186 1.00 94.50 85 VAL A CA 1
ATOM 652 C C . VAL A 1 85 ? 12.485 3.395 -19.346 1.00 94.50 85 VAL A C 1
ATOM 654 O O . VAL A 1 85 ? 11.442 3.180 -19.963 1.00 94.50 85 VAL A O 1
ATOM 657 N N . THR A 1 86 ? 13.325 4.372 -19.701 1.00 95.00 86 THR A N 1
ATOM 658 C CA . THR A 1 86 ? 13.072 5.279 -20.836 1.00 95.00 86 THR A CA 1
ATOM 659 C C . THR A 1 86 ? 13.041 4.521 -22.171 1.00 95.00 86 THR A C 1
ATOM 661 O O . THR A 1 86 ? 12.229 4.836 -23.039 1.00 95.00 86 THR A O 1
ATOM 664 N N . ALA A 1 87 ? 13.839 3.455 -22.315 1.00 94.38 87 ALA A N 1
ATOM 665 C CA . ALA A 1 87 ? 13.794 2.544 -23.465 1.00 94.38 87 ALA A CA 1
ATOM 666 C C . ALA A 1 87 ? 12.562 1.610 -23.487 1.00 94.38 87 ALA A C 1
ATOM 668 O O . ALA A 1 87 ? 12.476 0.741 -24.351 1.00 94.38 87 ALA A O 1
ATOM 669 N N . GLN A 1 88 ? 11.618 1.764 -22.549 1.00 92.62 88 GLN A N 1
ATOM 670 C CA . GLN A 1 88 ? 10.415 0.935 -22.393 1.00 92.62 88 GLN A CA 1
ATOM 671 C C . GLN A 1 88 ? 10.689 -0.557 -22.133 1.00 92.62 88 GLN A C 1
ATOM 673 O O . GLN A 1 88 ? 9.785 -1.384 -22.259 1.00 92.62 88 GLN A O 1
ATOM 678 N N . ASN A 1 89 ? 11.902 -0.928 -21.713 1.00 93.81 89 ASN A N 1
ATOM 679 C CA . ASN A 1 89 ? 12.253 -2.313 -21.400 1.00 93.81 89 ASN A CA 1
ATOM 680 C C . ASN A 1 89 ? 11.883 -2.666 -19.945 1.00 93.81 89 ASN A C 1
ATOM 682 O O . ASN A 1 89 ? 12.735 -2.941 -19.103 1.00 93.81 89 ASN A O 1
ATOM 686 N N . LEU A 1 90 ? 10.587 -2.620 -19.632 1.00 90.50 90 LEU A N 1
ATOM 687 C CA . LEU A 1 90 ? 10.070 -2.738 -18.258 1.00 90.50 90 LEU A CA 1
ATOM 688 C C . LEU A 1 90 ? 10.078 -4.164 -17.692 1.00 90.50 90 LEU A C 1
ATOM 690 O O . LEU A 1 90 ? 9.821 -4.358 -16.509 1.00 90.50 90 LEU A O 1
ATOM 694 N N . THR A 1 91 ? 10.378 -5.158 -18.525 1.00 90.88 91 THR A N 1
ATOM 695 C CA . THR A 1 91 ? 10.503 -6.570 -18.135 1.00 90.88 91 THR A CA 1
ATOM 696 C C . THR A 1 91 ? 11.960 -7.025 -18.088 1.00 90.88 91 THR A C 1
ATOM 698 O O . THR A 1 91 ? 12.228 -8.226 -18.057 1.00 90.88 91 THR A O 1
ATOM 701 N N . ALA A 1 92 ? 12.911 -6.087 -18.135 1.00 93.50 92 ALA A N 1
ATOM 702 C CA . ALA A 1 92 ? 14.330 -6.399 -18.076 1.00 93.50 92 ALA A CA 1
ATOM 703 C C . ALA A 1 92 ? 14.672 -7.201 -16.812 1.00 93.50 92 ALA A C 1
ATOM 705 O O . ALA A 1 92 ? 14.165 -6.925 -15.721 1.00 93.50 92 ALA A O 1
ATOM 706 N N . ASP A 1 93 ? 15.599 -8.151 -16.946 1.00 94.00 93 ASP A N 1
ATOM 707 C CA . ASP A 1 93 ? 16.141 -8.911 -15.818 1.00 94.00 93 ASP A CA 1
ATOM 708 C C . ASP A 1 93 ? 17.150 -8.072 -15.009 1.00 94.00 93 ASP A C 1
ATOM 710 O O . ASP A 1 93 ? 18.330 -8.390 -14.891 1.00 94.00 93 ASP A O 1
ATOM 714 N N . GLN A 1 94 ? 16.681 -6.939 -14.487 1.00 94.31 94 GLN A N 1
ATOM 715 C CA . GLN A 1 94 ? 17.443 -6.007 -13.668 1.00 94.31 94 GLN A CA 1
ATOM 716 C C . GLN A 1 94 ? 16.727 -5.823 -12.332 1.00 94.31 94 GLN A C 1
ATOM 718 O O . GLN A 1 94 ? 15.527 -5.554 -12.285 1.00 94.31 94 GLN A O 1
ATOM 723 N N . ARG A 1 95 ? 17.475 -5.932 -11.229 1.00 94.06 95 ARG A N 1
ATOM 724 C CA . ARG A 1 95 ? 16.935 -5.903 -9.859 1.00 94.06 95 ARG A CA 1
ATOM 725 C C . ARG A 1 95 ? 15.978 -4.734 -9.611 1.00 94.06 95 ARG A C 1
ATOM 727 O O . ARG A 1 95 ? 14.875 -4.949 -9.120 1.00 94.06 95 ARG A O 1
ATOM 734 N N . PHE A 1 96 ? 16.389 -3.513 -9.944 1.00 93.81 96 PHE A N 1
ATOM 735 C CA . PHE A 1 96 ? 15.583 -2.322 -9.675 1.00 93.81 96 PHE A CA 1
ATOM 736 C C . PHE A 1 96 ? 14.381 -2.184 -10.619 1.00 93.81 96 PHE A C 1
ATOM 738 O O . PHE A 1 96 ? 13.342 -1.689 -10.202 1.00 93.81 96 PHE A O 1
ATOM 745 N N . VAL A 1 97 ? 14.462 -2.695 -11.851 1.00 93.94 97 VAL A N 1
ATOM 746 C CA . VAL A 1 97 ? 13.307 -2.740 -12.767 1.00 93.94 97 VAL A CA 1
ATOM 747 C C . VAL A 1 97 ? 12.264 -3.747 -12.271 1.00 93.94 97 VAL A C 1
ATOM 749 O O . VAL A 1 97 ? 11.070 -3.452 -12.256 1.00 93.94 97 VAL A O 1
ATOM 752 N N . LYS A 1 98 ? 12.704 -4.903 -11.761 1.00 93.12 98 LYS A N 1
ATOM 753 C CA . LYS A 1 98 ? 11.809 -5.856 -11.085 1.00 93.12 98 LYS A CA 1
ATOM 754 C C . LYS A 1 98 ? 11.157 -5.250 -9.845 1.00 93.12 98 LYS A C 1
ATOM 756 O O . LYS A 1 98 ? 9.968 -5.429 -9.636 1.00 93.12 98 LYS A O 1
ATOM 761 N N . GLN A 1 99 ? 11.909 -4.490 -9.049 1.00 93.06 99 GLN A N 1
ATOM 762 C CA . GLN A 1 99 ? 11.345 -3.805 -7.886 1.00 93.06 99 GLN A CA 1
ATOM 763 C C . GLN A 1 99 ? 10.303 -2.744 -8.278 1.00 93.06 99 GLN A C 1
ATOM 765 O O . GLN A 1 99 ? 9.310 -2.587 -7.579 1.00 93.06 99 GLN A O 1
ATOM 770 N N . LEU A 1 100 ? 10.489 -2.038 -9.399 1.00 91.81 100 LEU A N 1
ATOM 771 C CA . LEU A 1 100 ? 9.472 -1.129 -9.947 1.00 91.81 100 LEU A CA 1
ATOM 772 C C . LEU A 1 100 ? 8.201 -1.842 -10.424 1.00 91.81 100 LEU A C 1
ATOM 774 O O . LEU A 1 100 ? 7.171 -1.210 -10.598 1.00 91.81 100 LEU A O 1
ATOM 778 N N . SER A 1 101 ? 8.254 -3.138 -10.703 1.00 88.00 101 SER A N 1
ATOM 779 C CA . SER A 1 101 ? 7.075 -3.915 -11.099 1.00 88.00 101 SER A CA 1
ATOM 780 C C . SER A 1 101 ? 6.500 -4.730 -9.939 1.00 88.00 101 SER A C 1
ATOM 782 O O . SER A 1 101 ? 5.592 -5.530 -10.149 1.00 88.00 101 SER A O 1
ATOM 784 N N . ASP A 1 102 ? 6.980 -4.506 -8.711 1.00 90.50 102 ASP A N 1
ATOM 785 C CA . ASP A 1 102 ? 6.482 -5.176 -7.515 1.00 90.50 102 ASP A CA 1
ATOM 786 C C . ASP A 1 102 ? 5.187 -4.520 -7.020 1.00 90.50 102 ASP A C 1
ATOM 788 O O . ASP A 1 102 ? 5.183 -3.479 -6.357 1.00 90.50 102 ASP A O 1
ATOM 792 N N . TRP A 1 103 ? 4.060 -5.157 -7.328 1.00 91.88 103 TRP A N 1
ATOM 793 C CA . TRP A 1 103 ? 2.748 -4.712 -6.858 1.00 91.88 103 TRP A CA 1
ATOM 794 C C . TRP A 1 103 ? 2.586 -4.889 -5.348 1.00 91.88 103 TRP A C 1
ATOM 796 O O . TRP A 1 103 ? 1.718 -4.248 -4.751 1.00 91.88 103 TRP A O 1
ATOM 806 N N . GLY A 1 104 ? 3.406 -5.743 -4.723 1.00 94.44 104 GLY A N 1
ATOM 807 C CA . GLY A 1 104 ? 3.307 -6.123 -3.319 1.00 94.44 104 GLY A CA 1
ATOM 808 C C . GLY A 1 104 ? 3.231 -4.921 -2.385 1.00 94.44 104 GLY A C 1
ATOM 809 O O . GLY A 1 104 ? 2.450 -4.940 -1.441 1.00 94.44 104 GLY A O 1
ATOM 810 N N . TYR A 1 105 ? 3.928 -3.825 -2.699 1.00 95.94 105 TYR A N 1
ATOM 811 C CA . TYR A 1 105 ? 3.872 -2.609 -1.885 1.00 95.94 105 TYR A CA 1
ATOM 812 C C . TYR A 1 105 ? 2.491 -1.946 -1.879 1.00 95.94 105 TYR A C 1
ATOM 814 O O . TYR A 1 105 ? 2.060 -1.466 -0.837 1.00 95.94 105 TYR A O 1
ATOM 822 N N . PHE A 1 106 ? 1.768 -1.931 -3.001 1.00 97.12 106 PHE A N 1
ATOM 823 C CA . PHE A 1 106 ? 0.396 -1.418 -3.025 1.00 97.12 106 PHE A CA 1
ATOM 824 C C . PHE A 1 106 ? -0.587 -2.404 -2.387 1.00 97.12 106 PHE A C 1
ATOM 826 O O . PHE A 1 106 ? -1.514 -1.982 -1.696 1.00 97.12 106 PHE A O 1
ATOM 833 N N . TYR A 1 107 ? -0.374 -3.711 -2.562 1.00 97.00 107 TYR A N 1
ATOM 834 C CA . TYR A 1 107 ? -1.194 -4.731 -1.902 1.00 97.00 107 TYR A CA 1
ATOM 835 C C . TYR A 1 107 ? -1.002 -4.762 -0.384 1.00 97.00 107 TYR A C 1
ATOM 837 O O . TYR A 1 107 ? -1.955 -5.079 0.327 1.00 97.00 107 TYR A O 1
ATOM 845 N N . ASP A 1 108 ? 0.170 -4.373 0.122 1.00 97.19 108 ASP A N 1
ATOM 846 C CA . ASP A 1 108 ? 0.386 -4.130 1.548 1.00 97.19 108 ASP A CA 1
ATOM 847 C C . ASP A 1 108 ? -0.556 -3.026 2.058 1.00 97.19 108 ASP A C 1
ATOM 849 O O . ASP A 1 108 ? -1.284 -3.246 3.022 1.00 97.19 108 ASP A O 1
ATOM 853 N N . VAL A 1 109 ? -0.652 -1.894 1.346 1.00 98.31 109 VAL A N 1
ATOM 854 C CA . VAL A 1 109 ? -1.576 -0.792 1.689 1.00 98.31 109 VAL A CA 1
ATOM 855 C C . VAL A 1 109 ? -3.033 -1.252 1.671 1.00 98.31 109 VAL A C 1
ATOM 857 O O . VAL A 1 109 ? -3.801 -0.927 2.576 1.00 98.31 109 VAL A O 1
ATOM 860 N N . ILE A 1 110 ? -3.429 -2.008 0.641 1.00 97.94 110 ILE A N 1
ATOM 861 C CA . ILE A 1 110 ? -4.799 -2.522 0.503 1.00 97.94 110 ILE A CA 1
ATOM 862 C C . ILE A 1 110 ? -5.131 -3.474 1.654 1.00 97.94 110 ILE A C 1
ATOM 864 O O . ILE A 1 110 ? -6.204 -3.367 2.253 1.00 97.94 110 ILE A O 1
ATOM 868 N N . ARG A 1 111 ? -4.213 -4.388 1.989 1.00 96.31 111 ARG A N 1
ATOM 869 C CA . ARG A 1 111 ? -4.365 -5.313 3.116 1.00 96.31 111 ARG A CA 1
ATOM 870 C C . ARG A 1 111 ? -4.520 -4.549 4.426 1.00 96.31 111 ARG A C 1
ATOM 872 O O . ARG A 1 111 ? -5.461 -4.823 5.167 1.00 96.31 111 ARG A O 1
ATOM 879 N N . ASP A 1 112 ? -3.636 -3.597 4.696 1.00 96.44 112 ASP A N 1
ATOM 880 C CA . ASP A 1 112 ? -3.643 -2.828 5.939 1.00 96.44 112 ASP A CA 1
ATOM 881 C C . ASP A 1 112 ? -4.933 -2.008 6.076 1.00 96.44 112 ASP A C 1
ATOM 883 O O . ASP A 1 112 ? -5.566 -2.003 7.133 1.00 96.44 112 ASP A O 1
ATOM 887 N N . ALA A 1 113 ? -5.401 -1.401 4.982 1.00 98.12 113 ALA A N 1
ATOM 888 C CA . ALA A 1 113 ? -6.689 -0.720 4.947 1.00 98.12 113 ALA A CA 1
ATOM 889 C C . ALA A 1 113 ? -7.873 -1.676 5.181 1.00 98.12 113 ALA A C 1
ATOM 891 O O . ALA A 1 113 ? -8.807 -1.322 5.900 1.00 98.12 113 ALA A O 1
ATOM 892 N N . ASN A 1 114 ? -7.847 -2.888 4.618 1.00 96.94 114 ASN A N 1
ATOM 893 C CA . ASN A 1 114 ? -8.891 -3.891 4.845 1.00 96.94 114 ASN A CA 1
ATOM 894 C C . ASN A 1 114 ? -8.930 -4.363 6.307 1.00 96.94 114 ASN A C 1
ATOM 896 O O . ASN A 1 114 ? -10.014 -4.434 6.886 1.00 96.94 114 ASN A O 1
ATOM 900 N N . ILE A 1 115 ? -7.768 -4.592 6.928 1.00 95.38 115 ILE A N 1
ATOM 901 C CA . ILE A 1 115 ? -7.670 -4.911 8.360 1.00 95.38 115 ILE A CA 1
ATOM 902 C C . ILE A 1 115 ? -8.225 -3.757 9.204 1.00 95.38 115 ILE A C 1
ATOM 904 O O . ILE A 1 115 ? -9.038 -3.985 10.097 1.00 95.38 115 ILE A O 1
ATOM 908 N N . LEU A 1 116 ? -7.838 -2.513 8.907 1.00 96.75 116 LEU A N 1
ATOM 909 C CA . LEU A 1 116 ? -8.328 -1.334 9.629 1.00 96.75 116 LEU A CA 1
ATOM 910 C C . LEU A 1 116 ? -9.846 -1.192 9.541 1.00 96.75 116 LEU A C 1
ATOM 912 O O . LEU A 1 116 ? -10.493 -0.934 10.553 1.00 96.75 116 LEU A O 1
ATOM 916 N N . LEU A 1 117 ? -10.422 -1.384 8.355 1.00 97.62 117 LEU A N 1
ATOM 917 C CA . LEU A 1 117 ? -11.869 -1.348 8.157 1.00 97.62 117 LEU A CA 1
ATOM 918 C C . LEU A 1 117 ? -12.585 -2.391 9.021 1.00 97.62 117 LEU A C 1
ATOM 920 O O . LEU A 1 117 ? -13.566 -2.060 9.685 1.00 97.62 117 LEU A O 1
ATOM 924 N N . GLU A 1 118 ? -12.063 -3.617 9.064 1.00 95.81 118 GLU A N 1
ATOM 925 C CA . GLU A 1 118 ? -12.608 -4.690 9.895 1.00 95.81 118 GLU A CA 1
ATOM 926 C C . GLU A 1 118 ? -12.508 -4.366 11.394 1.00 95.81 118 GLU A C 1
ATOM 928 O O . GLU A 1 118 ? -13.480 -4.528 12.138 1.00 95.81 118 GLU A O 1
ATOM 933 N N . VAL A 1 119 ? -11.352 -3.869 11.839 1.00 95.38 119 VAL A N 1
ATOM 934 C CA . VAL A 1 119 ? -11.108 -3.454 13.228 1.00 95.38 119 VAL A CA 1
ATOM 935 C C . VAL A 1 119 ? -12.057 -2.332 13.635 1.00 95.38 119 VAL A C 1
ATOM 937 O O . VAL A 1 119 ? -12.683 -2.405 14.694 1.00 95.38 119 VAL A O 1
ATOM 940 N N . ILE A 1 120 ? -12.197 -1.302 12.801 1.00 96.69 120 ILE A N 1
ATOM 941 C CA . ILE A 1 120 ? -13.070 -0.159 13.073 1.00 96.69 120 ILE A CA 1
ATOM 942 C C . ILE A 1 120 ? -14.524 -0.625 13.148 1.00 96.69 120 ILE A C 1
ATOM 944 O O . ILE A 1 120 ? -15.216 -0.279 14.106 1.00 96.69 120 ILE A O 1
ATOM 948 N N . ASP A 1 121 ? -14.981 -1.446 12.201 1.00 95.75 121 ASP A N 1
ATOM 949 C CA . ASP A 1 121 ? -16.361 -1.941 12.174 1.00 95.75 121 ASP A CA 1
ATOM 950 C C . ASP A 1 121 ? -16.695 -2.814 13.396 1.00 95.75 121 ASP A C 1
ATOM 952 O O . ASP A 1 121 ? -17.814 -2.737 13.905 1.00 95.75 121 ASP A O 1
ATOM 956 N N . LYS A 1 122 ? -15.721 -3.562 13.931 1.00 94.50 122 LYS A N 1
ATOM 957 C CA . LYS A 1 122 ? -15.876 -4.384 15.146 1.00 94.50 122 LYS A CA 1
ATOM 958 C C . LYS A 1 122 ? -15.648 -3.634 16.465 1.00 94.50 122 LYS A C 1
ATOM 960 O O . LYS A 1 122 ? -16.015 -4.150 17.519 1.00 94.50 122 LYS A O 1
ATOM 965 N N . SER A 1 123 ? -15.035 -2.450 16.439 1.00 94.62 123 SER A N 1
ATOM 966 C CA . SER A 1 123 ? -14.688 -1.700 17.655 1.00 94.62 123 SER A CA 1
ATOM 967 C C . SER A 1 123 ? -15.930 -1.219 18.410 1.00 94.62 123 SER A C 1
ATOM 969 O O . SER A 1 123 ? -16.890 -0.752 17.798 1.00 94.62 123 SER A O 1
ATOM 971 N N . ASP A 1 124 ? -15.901 -1.252 19.744 1.00 93.38 124 ASP A N 1
ATOM 972 C CA . ASP A 1 124 ? -16.976 -0.711 20.589 1.00 93.38 124 ASP A CA 1
ATOM 973 C C . ASP A 1 124 ? -16.968 0.833 20.587 1.00 93.38 124 ASP A C 1
ATOM 975 O O . ASP A 1 124 ? -15.924 1.475 20.443 1.00 93.38 124 ASP A O 1
ATOM 979 N N . SER A 1 125 ? -18.134 1.442 20.807 1.00 92.50 125 SER A N 1
ATOM 980 C CA . SER A 1 125 ? -18.306 2.876 21.091 1.00 92.50 125 SER A CA 1
ATOM 981 C C . SER A 1 125 ? -17.441 3.430 22.238 1.00 92.50 125 SER A C 1
ATOM 983 O O . SER A 1 125 ? -17.127 4.618 22.247 1.00 92.50 125 SER A O 1
ATOM 985 N N . LYS A 1 126 ? -17.039 2.585 23.198 1.00 93.94 126 LYS A N 1
ATOM 986 C CA . LYS A 1 126 ? -16.111 2.933 24.287 1.00 93.94 126 LYS A CA 1
ATOM 987 C C . LYS A 1 126 ? -14.672 3.120 23.806 1.00 93.94 126 LYS A C 1
ATOM 989 O O . LYS A 1 126 ? -13.923 3.853 24.443 1.00 93.94 126 LYS A O 1
ATOM 994 N N . ILE A 1 127 ? -14.290 2.445 22.719 1.00 94.94 127 ILE A N 1
ATOM 995 C CA . ILE A 1 127 ? -12.961 2.555 22.103 1.00 94.94 127 ILE A CA 1
ATOM 996 C C . ILE A 1 127 ? -12.960 3.711 21.105 1.00 94.94 127 ILE A C 1
ATOM 998 O O . ILE A 1 127 ? -12.084 4.567 21.169 1.00 94.94 127 ILE A O 1
ATOM 1002 N N . LEU A 1 128 ? -13.943 3.741 20.199 1.00 96.69 128 LEU A N 1
ATOM 1003 C CA . LEU A 1 128 ? -14.081 4.773 19.174 1.00 96.69 128 LEU A CA 1
ATOM 1004 C C . LEU A 1 128 ? -15.399 5.519 19.331 1.00 96.69 128 LEU A C 1
ATOM 1006 O O . LEU A 1 128 ? -16.477 4.949 19.128 1.00 96.69 128 LEU A O 1
ATOM 1010 N N . ASN A 1 129 ? -15.312 6.826 19.575 1.00 96.88 129 ASN A N 1
ATOM 1011 C CA . ASN A 1 129 ? -16.480 7.689 19.442 1.00 96.88 129 ASN A CA 1
ATOM 1012 C C . ASN A 1 129 ? -16.902 7.823 17.960 1.00 96.88 129 ASN A C 1
ATOM 1014 O O . ASN A 1 129 ? -16.176 7.431 17.042 1.00 96.88 129 ASN A O 1
ATOM 1018 N N . SER A 1 130 ? -18.094 8.375 17.713 1.00 96.94 130 SER A N 1
ATOM 1019 C CA . SER A 1 130 ? -18.659 8.485 16.359 1.00 96.94 130 SER A CA 1
ATOM 1020 C C . SER A 1 130 ? -17.771 9.276 15.394 1.00 96.94 130 SER A C 1
ATOM 1022 O O . SER A 1 130 ? -17.630 8.888 14.236 1.00 96.94 130 SER A O 1
ATOM 1024 N N . TYR A 1 131 ? -17.141 10.349 15.875 1.00 97.50 131 TYR A N 1
ATOM 1025 C CA . TYR A 1 131 ? -16.222 11.158 15.083 1.00 97.50 131 TYR A CA 1
ATOM 1026 C C . TYR A 1 131 ? -14.975 10.361 14.681 1.00 97.50 131 TYR A C 1
ATOM 1028 O O . TYR A 1 131 ? -14.688 10.248 13.492 1.00 97.50 131 TYR A O 1
ATOM 1036 N N . GLN A 1 132 ? -14.280 9.749 15.645 1.00 97.94 132 GLN A N 1
ATOM 1037 C CA . GLN A 1 132 ? -13.065 8.963 15.396 1.00 97.94 132 GLN A CA 1
ATOM 1038 C C . GLN A 1 132 ? -13.336 7.784 14.463 1.00 97.94 132 GLN A C 1
ATOM 1040 O O . GLN A 1 132 ? -12.575 7.544 13.532 1.00 97.94 132 GLN A O 1
ATOM 1045 N N . ARG A 1 133 ? -14.457 7.082 14.668 1.00 98.06 133 ARG A N 1
ATOM 1046 C CA . ARG A 1 133 ? -14.888 5.995 13.783 1.00 98.06 133 ARG A CA 1
ATOM 1047 C C . ARG A 1 133 ? -15.010 6.465 12.338 1.00 98.06 133 ARG A C 1
ATOM 1049 O O . ARG A 1 133 ? -14.479 5.813 11.446 1.00 98.06 133 ARG A O 1
ATOM 1056 N N . ASN A 1 134 ? -15.708 7.575 12.108 1.00 98.25 134 ASN A N 1
ATOM 1057 C CA . ASN A 1 134 ? -15.916 8.096 10.760 1.00 98.25 134 ASN A CA 1
ATOM 1058 C C . ASN A 1 134 ? -14.612 8.604 10.138 1.00 98.25 134 ASN A C 1
ATOM 1060 O O . ASN A 1 134 ? -14.374 8.347 8.960 1.00 98.25 134 ASN A O 1
ATOM 1064 N N . LEU A 1 135 ? -13.766 9.272 10.927 1.00 98.44 135 LEU A N 1
ATOM 1065 C CA . LEU A 1 135 ? -12.459 9.753 10.489 1.00 98.44 135 LEU A CA 1
ATOM 1066 C C . LEU A 1 135 ? -11.571 8.590 10.031 1.00 98.44 135 LEU A C 1
ATOM 1068 O O . LEU A 1 135 ? -11.210 8.526 8.859 1.00 98.44 135 LEU A O 1
ATOM 1072 N N . PHE A 1 136 ? -11.307 7.624 10.915 1.00 98.56 136 PHE A N 1
ATOM 1073 C CA . PHE A 1 136 ? -10.411 6.506 10.612 1.00 98.56 136 PHE A CA 1
ATOM 1074 C C . PHE A 1 136 ? -10.966 5.606 9.504 1.00 98.56 136 PHE A C 1
ATOM 1076 O O . PHE A 1 136 ? -10.209 5.117 8.666 1.00 98.56 136 PHE A O 1
ATOM 1083 N N . LYS A 1 137 ? -12.293 5.418 9.443 1.00 98.38 137 LYS A N 1
ATOM 1084 C CA . LYS A 1 137 ? -12.930 4.680 8.343 1.00 98.38 137 LYS A CA 1
ATOM 1085 C C . LYS A 1 137 ? -12.741 5.405 7.011 1.00 98.38 137 LYS A C 1
ATOM 1087 O O . LYS A 1 137 ? -12.437 4.760 6.011 1.00 98.38 137 LYS A O 1
ATOM 1092 N N . GLY A 1 138 ? -12.898 6.728 6.997 1.00 98.62 138 GLY A N 1
ATOM 1093 C CA . GLY A 1 138 ? -12.654 7.558 5.819 1.00 98.62 138 GLY A CA 1
ATOM 1094 C C . GLY A 1 138 ? -11.204 7.476 5.340 1.00 98.62 138 GLY A C 1
ATOM 1095 O O . GLY A 1 138 ? -10.968 7.250 4.155 1.00 98.62 138 GLY A O 1
ATOM 1096 N N . GLU A 1 139 ? -10.240 7.580 6.254 1.00 98.44 139 GLU A N 1
ATOM 1097 C CA . GLU A 1 139 ? -8.811 7.472 5.937 1.00 98.44 139 GLU A CA 1
ATOM 1098 C C . GLU A 1 139 ? -8.440 6.084 5.401 1.00 98.44 139 GLU A C 1
ATOM 1100 O O . GLU A 1 139 ? -7.755 5.984 4.383 1.00 98.44 139 GLU A O 1
ATOM 1105 N N . ALA A 1 140 ? -8.950 5.007 6.008 1.00 98.50 140 ALA A N 1
ATOM 1106 C CA . ALA A 1 140 ? -8.733 3.647 5.514 1.00 98.50 140 ALA A CA 1
ATOM 1107 C C . ALA A 1 140 ? -9.330 3.439 4.108 1.00 98.50 140 ALA A C 1
ATOM 1109 O O . ALA A 1 140 ? -8.682 2.863 3.232 1.00 98.50 140 ALA A O 1
ATOM 1110 N N . LEU A 1 141 ? -10.538 3.956 3.846 1.00 98.44 141 LEU A N 1
ATOM 1111 C CA . LEU A 1 141 ? -11.139 3.919 2.507 1.00 98.44 141 LEU A CA 1
ATOM 1112 C C . LEU A 1 141 ? -10.317 4.713 1.486 1.00 98.44 141 LEU A C 1
ATOM 1114 O O . LEU A 1 141 ? -10.151 4.250 0.355 1.00 98.44 141 LEU A O 1
ATOM 1118 N N . ALA A 1 142 ? -9.787 5.875 1.872 1.00 98.50 142 ALA A N 1
ATOM 1119 C CA . ALA A 1 142 ? -8.939 6.691 1.012 1.00 98.50 142 ALA A CA 1
ATOM 1120 C C . ALA A 1 142 ? -7.627 5.970 0.672 1.00 98.50 142 ALA A C 1
ATOM 1122 O O . ALA A 1 142 ? -7.296 5.864 -0.507 1.00 98.50 142 ALA A O 1
ATOM 1123 N N . LEU A 1 143 ? -6.931 5.404 1.668 1.00 98.50 143 LEU A N 1
ATOM 1124 C CA . LEU A 1 143 ? -5.720 4.596 1.466 1.00 98.50 143 LEU A CA 1
ATOM 1125 C C . LEU A 1 143 ? -5.967 3.459 0.472 1.00 98.50 143 LEU A C 1
ATOM 1127 O O . LEU A 1 143 ? -5.242 3.329 -0.516 1.00 98.50 143 LEU A O 1
ATOM 1131 N N . LYS A 1 144 ? -7.035 2.685 0.696 1.00 97.69 144 LYS A N 1
ATOM 1132 C CA . LYS A 1 144 ? -7.416 1.576 -0.183 1.00 97.69 144 LYS A CA 1
ATOM 1133 C C . LYS A 1 144 ? -7.697 2.041 -1.609 1.00 97.69 144 LYS A C 1
ATOM 1135 O O . LYS A 1 144 ? -7.182 1.467 -2.565 1.00 97.69 144 LYS A O 1
ATOM 1140 N N . SER A 1 145 ? -8.495 3.096 -1.751 1.00 97.19 145 SER A N 1
ATOM 1141 C CA . SER A 1 145 ? -8.900 3.622 -3.059 1.00 97.19 145 SER A CA 1
ATOM 1142 C C . SER A 1 145 ? -7.712 4.184 -3.835 1.00 97.19 145 SER A C 1
ATOM 1144 O O . SER A 1 145 ? -7.587 3.927 -5.029 1.00 97.19 145 SER A O 1
ATOM 1146 N N . ILE A 1 146 ? -6.813 4.910 -3.163 1.00 97.56 146 ILE A N 1
ATOM 1147 C CA . ILE A 1 146 ? -5.595 5.449 -3.775 1.00 97.56 146 ILE A CA 1
ATOM 1148 C C . ILE A 1 146 ? -4.678 4.311 -4.227 1.00 97.56 146 ILE A C 1
ATOM 1150 O O . ILE A 1 146 ? -4.157 4.364 -5.341 1.00 97.56 146 ILE A O 1
ATOM 1154 N N . ALA A 1 147 ? -4.499 3.274 -3.405 1.00 97.38 147 ALA A N 1
ATOM 1155 C CA . ALA A 1 147 ? -3.683 2.123 -3.773 1.00 97.38 147 ALA A CA 1
ATOM 1156 C C . ALA A 1 147 ? -4.233 1.422 -5.027 1.00 97.38 147 ALA A C 1
ATOM 1158 O O . ALA A 1 147 ? -3.497 1.274 -6.002 1.00 97.38 147 ALA A O 1
ATOM 1159 N N . TYR A 1 148 ? -5.530 1.092 -5.063 1.00 96.44 148 TYR A N 1
ATOM 1160 C CA . TYR A 1 148 ? -6.151 0.519 -6.264 1.00 96.44 148 TYR A CA 1
ATOM 1161 C C . TYR A 1 148 ? -6.064 1.447 -7.477 1.00 96.44 148 TYR A C 1
ATOM 1163 O O . TYR A 1 148 ? -5.777 0.980 -8.577 1.00 96.44 148 TYR A O 1
ATOM 1171 N N . PHE A 1 149 ? -6.262 2.755 -7.292 1.00 95.62 149 PHE A N 1
ATOM 1172 C CA . PHE A 1 149 ? -6.142 3.731 -8.373 1.00 95.62 149 PHE A CA 1
ATOM 1173 C C . PHE A 1 149 ? -4.751 3.701 -9.017 1.00 95.62 149 PHE A C 1
ATOM 1175 O O . PHE A 1 149 ? -4.650 3.654 -10.242 1.00 95.62 149 PHE A O 1
ATOM 1182 N N . TYR A 1 150 ? -3.679 3.702 -8.219 1.00 95.62 150 TYR A N 1
ATOM 1183 C CA . TYR A 1 150 ? -2.321 3.639 -8.762 1.00 95.62 150 TYR A CA 1
ATOM 1184 C C . TYR A 1 150 ? -2.033 2.305 -9.439 1.00 95.62 150 TYR A C 1
ATOM 1186 O O . TYR A 1 150 ? -1.460 2.299 -10.527 1.00 95.62 150 TYR A O 1
ATOM 1194 N N . VAL A 1 151 ? -2.471 1.194 -8.847 1.00 95.00 151 VAL A N 1
ATOM 1195 C CA . VAL A 1 151 ? -2.263 -0.123 -9.449 1.00 95.00 151 VAL A CA 1
ATOM 1196 C C . VAL A 1 151 ? -2.964 -0.217 -10.811 1.00 95.00 151 VAL A C 1
ATOM 1198 O O . VAL A 1 151 ? -2.324 -0.564 -11.804 1.00 95.00 151 VAL A O 1
ATOM 1201 N N . ALA A 1 152 ? -4.231 0.199 -10.895 1.00 94.06 152 ALA A N 1
ATOM 1202 C CA . ALA A 1 152 ? -4.978 0.231 -12.151 1.00 94.06 152 ALA A CA 1
ATOM 1203 C C . ALA A 1 152 ? -4.365 1.206 -13.170 1.00 94.06 152 ALA A C 1
ATOM 1205 O O . ALA A 1 152 ? -4.280 0.910 -14.359 1.00 94.06 152 ALA A O 1
ATOM 1206 N N . ARG A 1 153 ? -3.877 2.369 -12.725 1.00 92.75 153 ARG A N 1
ATOM 1207 C CA . ARG A 1 153 ? -3.256 3.361 -13.613 1.00 92.75 153 ARG A CA 1
ATOM 1208 C C . ARG A 1 153 ? -1.947 2.870 -14.237 1.00 92.75 153 ARG A C 1
ATOM 1210 O O . ARG A 1 153 ? -1.649 3.243 -15.368 1.00 92.75 153 ARG A O 1
ATOM 1217 N N . ILE A 1 154 ? -1.147 2.104 -13.498 1.00 92.44 154 ILE A N 1
ATOM 1218 C CA . ILE A 1 154 ? 0.190 1.682 -13.939 1.00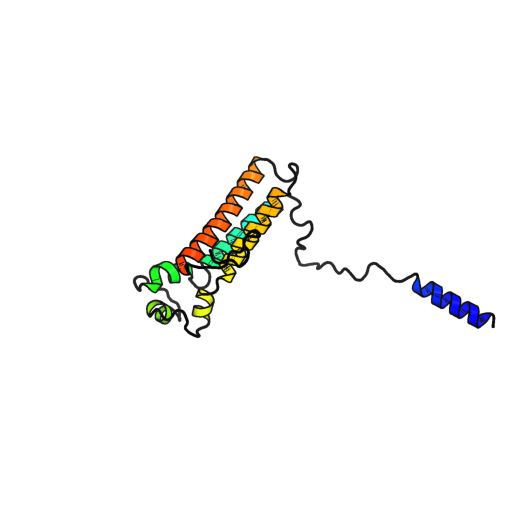 92.44 154 ILE A CA 1
ATOM 1219 C C . ILE A 1 154 ? 0.126 0.359 -14.716 1.00 92.44 154 ILE A C 1
ATOM 1221 O O . ILE A 1 154 ? 0.814 0.224 -15.730 1.00 92.44 154 ILE A O 1
ATOM 1225 N N . TRP A 1 155 ? -0.694 -0.596 -14.264 1.00 92.06 155 TRP A N 1
ATOM 1226 C CA . TRP A 1 155 ? -0.723 -1.966 -14.796 1.00 92.06 155 TRP A CA 1
ATOM 1227 C C . TRP A 1 155 ? -2.060 -2.386 -15.412 1.00 92.06 155 TRP A C 1
ATOM 1229 O O . TRP A 1 155 ? -2.138 -3.469 -15.984 1.00 92.06 155 TRP A O 1
ATOM 1239 N N . SER A 1 156 ? -3.082 -1.529 -15.377 1.00 90.75 156 SER A N 1
ATOM 1240 C CA . SER A 1 156 ? -4.434 -1.840 -15.847 1.00 90.75 156 SER A CA 1
ATOM 1241 C C . SER A 1 156 ? -5.086 -2.968 -15.041 1.00 90.75 156 SER A C 1
ATOM 1243 O O . SER A 1 156 ? -5.504 -2.744 -13.907 1.00 90.75 156 SER A O 1
ATOM 1245 N N . GLU A 1 157 ? -5.196 -4.162 -15.618 1.00 92.25 157 GLU A N 1
ATOM 1246 C CA . GLU A 1 157 ? -5.926 -5.290 -15.043 1.00 92.25 157 GLU A CA 1
ATOM 1247 C C . GLU A 1 157 ? -5.116 -5.949 -13.926 1.00 92.25 157 GLU A C 1
ATOM 1249 O O . GLU A 1 157 ? -4.020 -6.468 -14.156 1.00 92.25 157 GLU A O 1
ATOM 1254 N N . VAL A 1 158 ? -5.672 -5.964 -12.713 1.00 90.62 158 VAL A N 1
ATOM 1255 C CA . VAL A 1 158 ? -5.027 -6.569 -11.541 1.00 90.62 158 VAL A CA 1
ATOM 1256 C C . VAL A 1 158 ? -6.006 -7.393 -10.700 1.00 90.62 158 VAL A C 1
ATOM 1258 O O . VAL A 1 158 ? -7.207 -7.118 -10.703 1.00 90.62 158 VAL A O 1
ATOM 1261 N N . PRO A 1 159 ? -5.533 -8.408 -9.954 1.00 92.94 159 PRO A N 1
ATOM 1262 C CA . PRO A 1 159 ? -6.389 -9.185 -9.064 1.00 92.94 159 PRO A CA 1
ATOM 1263 C C . PRO A 1 159 ? -6.944 -8.352 -7.902 1.00 92.94 159 PRO A C 1
ATOM 1265 O O . PRO A 1 159 ? -6.220 -7.617 -7.235 1.00 92.94 159 PRO A O 1
ATOM 1268 N N . SER A 1 160 ? -8.216 -8.527 -7.575 1.00 93.69 160 SER A N 1
ATOM 1269 C CA . SER A 1 160 ? -8.803 -7.944 -6.374 1.00 93.69 160 SER A CA 1
ATOM 1270 C C . SER A 1 160 ? -8.214 -8.566 -5.107 1.00 93.69 160 SER A C 1
ATOM 1272 O O . SER A 1 160 ? -8.064 -9.787 -5.016 1.00 93.69 160 SER A O 1
ATOM 1274 N N . ALA A 1 161 ? -7.956 -7.734 -4.099 1.00 93.94 161 ALA A N 1
ATOM 1275 C CA . ALA A 1 161 ? -7.643 -8.165 -2.738 1.00 93.94 161 ALA A CA 1
ATOM 1276 C C . ALA A 1 161 ? -8.819 -7.959 -1.766 1.00 93.94 161 ALA A C 1
ATOM 1278 O O . ALA A 1 161 ? -8.652 -8.081 -0.552 1.00 93.94 161 ALA A O 1
ATOM 1279 N N . GLU A 1 162 ? -10.021 -7.680 -2.278 1.00 93.12 162 GLU A N 1
ATOM 1280 C CA . GLU A 1 162 ? -11.226 -7.623 -1.453 1.00 93.12 162 GLU A CA 1
ATOM 1281 C C . GLU A 1 162 ? -11.746 -9.025 -1.137 1.00 93.12 162 GLU A C 1
ATOM 1283 O O . GLU A 1 162 ? -11.749 -9.919 -1.982 1.00 93.12 162 GLU A O 1
ATOM 1288 N N . GLN A 1 163 ? -12.276 -9.211 0.071 1.00 88.00 163 GLN A N 1
ATOM 1289 C CA . GLN A 1 163 ? -12.792 -10.506 0.518 1.00 88.00 163 GLN A CA 1
ATOM 1290 C C . GLN A 1 163 ? -13.919 -11.054 -0.380 1.00 88.00 163 GLN A C 1
ATOM 1292 O O . GLN A 1 163 ? -14.039 -12.264 -0.555 1.00 88.00 163 GLN A O 1
ATOM 1297 N N . SER A 1 164 ? -14.743 -10.181 -0.965 1.00 90.69 164 SER A N 1
ATOM 1298 C CA . SER A 1 164 ? -15.909 -10.568 -1.772 1.00 90.69 164 SER A CA 1
ATOM 1299 C C . SER A 1 164 ? -15.557 -11.127 -3.155 1.00 90.69 164 SER A C 1
ATOM 1301 O O . SER A 1 164 ? -16.359 -11.849 -3.751 1.00 90.69 164 SER A O 1
ATOM 1303 N N . ASN A 1 165 ? -14.383 -10.799 -3.691 1.00 92.31 165 ASN A N 1
ATOM 1304 C CA . ASN A 1 165 ? -13.966 -11.183 -5.039 1.00 92.31 165 ASN A CA 1
ATOM 1305 C C . ASN A 1 165 ? -12.453 -11.427 -5.142 1.00 92.31 165 ASN A C 1
ATOM 1307 O O . ASN A 1 165 ? -11.873 -11.215 -6.204 1.00 92.31 165 ASN A O 1
ATOM 1311 N N . PHE A 1 166 ? -11.835 -11.902 -4.059 1.00 92.94 166 PHE A N 1
ATOM 1312 C CA . PHE A 1 166 ? -10.397 -12.133 -3.969 1.00 92.94 166 PHE A CA 1
ATOM 1313 C C . PHE A 1 166 ? -9.865 -12.930 -5.168 1.00 92.94 166 PHE A C 1
ATOM 1315 O O . PHE A 1 166 ? -10.405 -13.979 -5.528 1.00 92.94 166 PHE A O 1
ATOM 1322 N N . GLY A 1 167 ? -8.810 -12.416 -5.798 1.00 91.50 167 GLY A N 1
ATOM 1323 C CA . GLY A 1 167 ? -8.155 -13.030 -6.951 1.00 91.50 167 GLY A CA 1
ATOM 1324 C C . GLY A 1 167 ? -8.871 -12.840 -8.292 1.00 91.50 167 GLY A C 1
ATOM 1325 O O . GLY A 1 167 ? -8.296 -13.186 -9.323 1.00 91.50 167 GLY A O 1
ATOM 1326 N N . LYS A 1 168 ? -10.090 -12.282 -8.328 1.00 93.94 168 LYS A N 1
ATOM 1327 C CA . LYS A 1 168 ? -10.743 -11.930 -9.599 1.00 93.94 168 LYS A CA 1
ATOM 1328 C C . LYS A 1 168 ? -10.090 -10.690 -10.192 1.00 93.94 168 LYS A C 1
ATOM 1330 O O . LYS A 1 168 ? -9.830 -9.740 -9.463 1.00 93.94 168 LYS A O 1
ATOM 1335 N N . VAL A 1 169 ? -9.863 -10.700 -11.500 1.00 91.69 169 VAL A N 1
ATOM 1336 C CA . VAL A 1 169 ? -9.364 -9.532 -12.234 1.00 91.69 169 VAL A CA 1
ATOM 1337 C C . VAL A 1 169 ? -10.408 -8.413 -12.168 1.00 91.69 169 VAL A C 1
ATOM 1339 O O . VAL A 1 169 ? -11.598 -8.680 -12.370 1.00 91.69 169 VAL A O 1
ATOM 1342 N N . LEU A 1 170 ? -9.954 -7.213 -11.806 1.00 84.88 170 LEU A N 1
ATOM 1343 C CA . LEU A 1 170 ? -10.734 -5.974 -11.766 1.00 84.88 170 LEU A CA 1
ATOM 1344 C C . LEU A 1 170 ? -10.712 -5.245 -13.109 1.00 84.88 170 LEU A C 1
ATOM 1346 O O . LEU A 1 170 ? -9.654 -5.291 -13.776 1.00 84.88 170 LEU A O 1
#

Secondary structure (DSSP, 8-state):
-HHHHHHHHHHHHHGGG--SSSS----TTS--STT---SHHHHHHHHHHHHHHHHHHHHGGGHHHIIIIITTTSS----TTHHHHHTT-TT-S-HHHHHHT-THHHHHHHHHHHHHHHHHHH--TTTS-HHHHHHHHHHHHHHHHHHHHHHHHHHSS-B--STTTTT-B-

pLDDT: mean 89.42, std 11.07, range [52.59, 98.62]

Sequence (170 aa):
MKFIRSILMMALLLNLVACKDSLTIQPDNRTVADGYYDSAQKIEQGVIGGNVDLRRALLSNHAILMYGEARTGDLKVEAEFQSTVTAQNLTADQRFVKQLSDWGYFYDVIRDANILLEVIDKSDSKILNSYQRNLFKGEALALKSIAYFYVARIWSEVPSAEQSNFGKVL

Foldseek 3Di:
DVVVVVVVVVVVVVVVPPDPPPPDDDPPPDDDPPCQLVALVSLVVLLVVLVVLLCCLCPPLPLVCLQPPLQCVNDDDPDPCSVCSVVVVLVDPDPSSVVSVDLVSLVVSLVSLVVSLVSLVPDDCVRDPPVSSVVSNVSSVVSNVVSVVVCCVRPNWDADPDPVRGGDTD